Protein AF-A0AA35RJ24-F1 (afdb_monomer)

Sequence (62 aa):
MVACGQLGFLPYAAEAYQGGIFRDGEEVQYWLDDVQCTGNESSLFDCPHKENHNCRRGERAG

Foldseek 3Di:
DAVCVLVVHDPPDDDKDFFLPDDDDDDDDDQWAPFDDPPPDNHSVPTDTDRDDPDDNGGDMD

Radius of gyration: 12.26 Å; Cα contacts (8 Å, |Δi|>4): 79; chains: 1; bounding box: 29×18×31 Å

Secondary structure (DSSP, 8-state):
--HHHHTT--GGG-----S--S-S-S------BS----S--SSGGGS--BSS----GGG---

Solvent-accessible surface area (backbone atoms only — not comparable to full-atom values): 4151 Å² total; per-residue (Å²): 96,27,68,55,44,58,74,71,42,73,78,90,81,70,75,83,47,71,55,28,84,68,73,93,68,75,96,73,87,84,83,72,26,82,73,55,66,91,38,83,48,70,40,71,84,71,27,55,56,38,88,79,63,84,80,52,82,54,60,40,68,84

Organism: Geodia barretti (NCBI:txid519541)

Nearest PDB structures (foldseek):
  8xmw-assembly1_G  TM=8.103E-01  e=1.093E-03  Homo sapiens
  8h7j-assembly1_A  TM=8.092E-01  e=4.167E-03  Sus scrofa
  7c00-assembly1_A  TM=8.080E-01  e=6.821E-03  Homo sapiens
  5ze3-assembly1_A  TM=8.376E-01  e=2.423E-02  Homo sapiens
  8xmq-assembly1_F  TM=8.151E-01  e=6.493E-02  Homo sapiens

Structure (mmCIF, N/CA/C/O backbone):
data_AF-A0AA35RJ24-F1
#
_entry.id   AF-A0AA35RJ24-F1
#
loop_
_atom_site.group_PDB
_atom_site.id
_atom_site.type_symbol
_atom_site.label_atom_id
_atom_site.label_alt_id
_atom_site.label_comp_id
_atom_site.label_asym_id
_atom_site.label_entity_id
_atom_site.label_seq_id
_atom_site.pdbx_PDB_ins_code
_atom_site.Cartn_x
_atom_site.Cartn_y
_atom_site.Cartn_z
_atom_site.occupancy
_atom_site.B_iso_or_equiv
_atom_site.auth_seq_id
_atom_site.auth_comp_id
_atom_site.auth_asym_id
_atom_site.auth_atom_id
_atom_site.pdbx_PDB_model_num
ATOM 1 N N . MET A 1 1 ? -8.019 2.556 7.124 1.00 85.25 1 MET A N 1
ATOM 2 C CA . MET A 1 1 ? -6.573 2.627 7.406 1.00 85.25 1 MET A CA 1
ATOM 3 C C . MET A 1 1 ? -6.037 1.214 7.592 1.00 85.25 1 MET A C 1
ATOM 5 O O . MET A 1 1 ? -6.037 0.707 8.702 1.00 85.25 1 MET A O 1
ATOM 9 N N . VAL A 1 2 ? -5.677 0.557 6.488 1.00 94.00 2 VAL A N 1
ATOM 10 C CA . VAL A 1 2 ? -5.434 -0.898 6.463 1.00 94.00 2 VAL A CA 1
ATOM 11 C C . VAL A 1 2 ? -3.945 -1.226 6.529 1.00 94.00 2 VAL A C 1
ATOM 13 O O . VAL A 1 2 ? -3.546 -1.999 7.387 1.00 94.00 2 VAL A O 1
ATOM 16 N N . ALA A 1 3 ? -3.105 -0.571 5.716 1.00 93.31 3 ALA A N 1
ATOM 17 C CA . ALA A 1 3 ? -1.661 -0.842 5.650 1.00 93.31 3 ALA A CA 1
ATOM 18 C C . ALA A 1 3 ? -0.958 -0.786 7.022 1.00 93.31 3 ALA A C 1
ATOM 20 O O . ALA A 1 3 ? -0.301 -1.740 7.430 1.00 93.31 3 ALA A O 1
ATOM 21 N N . CYS A 1 4 ? -1.131 0.310 7.769 1.00 92.94 4 CYS A N 1
ATOM 22 C CA . CYS A 1 4 ? -0.529 0.456 9.097 1.00 92.94 4 CYS A CA 1
ATOM 23 C C . CYS A 1 4 ? -1.086 -0.561 10.103 1.00 92.94 4 CYS A C 1
ATOM 25 O O . CYS A 1 4 ? -0.323 -1.112 10.893 1.00 92.94 4 CYS A O 1
ATOM 27 N N . GLY A 1 5 ? -2.390 -0.849 10.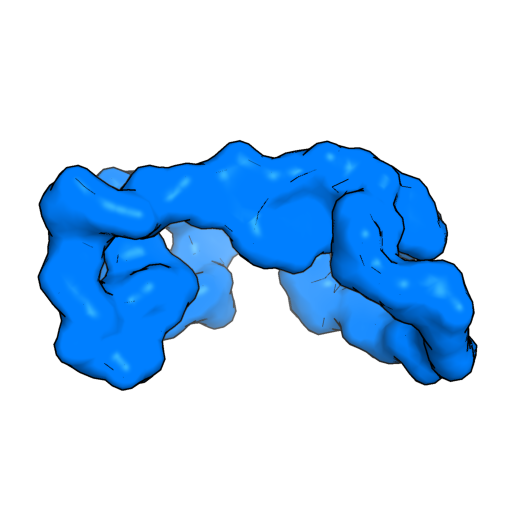040 1.00 92.19 5 GLY A N 1
ATOM 28 C CA . GLY A 1 5 ? -3.037 -1.842 10.899 1.00 92.19 5 GLY A CA 1
ATOM 29 C C . GLY A 1 5 ? -2.543 -3.265 10.628 1.00 92.19 5 GLY A C 1
ATOM 30 O O . GLY A 1 5 ? -2.254 -3.998 11.570 1.00 92.19 5 GLY A O 1
ATOM 31 N N . GLN A 1 6 ? -2.344 -3.626 9.357 1.00 93.44 6 GLN A N 1
ATOM 32 C CA . GLN A 1 6 ? -1.780 -4.912 8.933 1.00 93.44 6 GLN A CA 1
ATOM 33 C C . GLN A 1 6 ? -0.361 -5.135 9.486 1.00 93.44 6 GLN A C 1
ATOM 35 O O . GLN A 1 6 ? 0.034 -6.268 9.749 1.00 93.44 6 GLN A O 1
ATOM 40 N N . LEU A 1 7 ? 0.398 -4.056 9.695 1.00 92.50 7 LEU A N 1
ATOM 41 C CA . LEU A 1 7 ? 1.735 -4.078 10.297 1.00 92.50 7 LEU A CA 1
ATOM 42 C C . LEU A 1 7 ? 1.721 -3.944 11.834 1.00 92.50 7 LEU A C 1
ATOM 44 O O . LEU A 1 7 ? 2.781 -3.929 12.456 1.00 92.50 7 LEU A O 1
ATOM 48 N N . GLY A 1 8 ? 0.542 -3.853 12.459 1.00 92.56 8 GLY A N 1
ATOM 49 C CA . GLY A 1 8 ? 0.380 -3.752 13.913 1.00 92.56 8 GLY A CA 1
ATOM 50 C C . GLY A 1 8 ? 0.528 -2.340 14.490 1.00 92.56 8 GLY A C 1
ATOM 51 O O . GLY A 1 8 ? 0.627 -2.189 15.708 1.00 92.56 8 GLY A O 1
ATOM 52 N N . PHE A 1 9 ? 0.537 -1.300 13.654 1.00 90.62 9 PHE A N 1
ATOM 53 C CA . PHE A 1 9 ? 0.575 0.088 14.113 1.00 90.62 9 PHE A CA 1
ATOM 54 C C . PHE A 1 9 ? -0.824 0.628 14.415 1.00 90.62 9 PHE A C 1
ATOM 56 O O . PHE A 1 9 ? -1.816 0.272 13.778 1.00 90.62 9 PHE A O 1
ATOM 63 N N . LEU A 1 10 ? -0.889 1.545 15.382 1.00 86.12 10 LEU A N 1
ATOM 64 C CA . LEU A 1 10 ? -2.119 2.255 15.712 1.00 86.12 10 LEU A CA 1
ATOM 65 C C . LEU A 1 10 ? -2.435 3.326 14.661 1.00 86.12 10 LEU A C 1
ATOM 67 O O . LEU A 1 10 ? -1.524 3.977 14.148 1.00 86.12 10 LEU A O 1
ATOM 71 N N . PRO A 1 11 ? -3.725 3.588 14.400 1.00 76.75 11 PRO A N 1
ATOM 72 C CA . PRO A 1 11 ? -4.129 4.462 13.311 1.00 76.75 11 PRO A CA 1
ATOM 73 C C . PRO A 1 11 ? -3.900 5.963 13.554 1.00 76.75 11 PRO A C 1
ATOM 75 O O . PRO A 1 11 ? -4.135 6.788 12.680 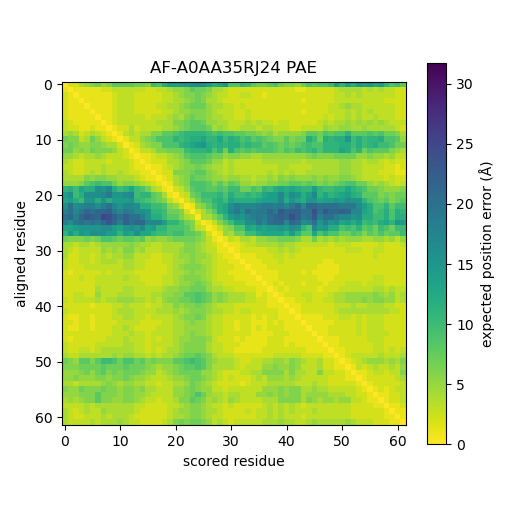1.00 76.75 11 PRO A O 1
ATOM 78 N N . TYR A 1 12 ? -3.464 6.353 14.749 1.00 79.69 12 TYR A N 1
ATOM 79 C CA . TYR A 1 12 ? -3.480 7.753 15.184 1.00 79.69 12 TYR A CA 1
ATOM 80 C C . TYR A 1 12 ? -2.451 8.669 14.507 1.00 79.69 12 TYR A C 1
ATOM 82 O O . TYR A 1 12 ? -2.598 9.885 14.583 1.00 79.69 12 TYR A O 1
ATOM 90 N N . ALA A 1 13 ? -1.421 8.111 13.872 1.00 79.75 13 ALA A N 1
ATOM 91 C CA . ALA A 1 13 ? -0.333 8.875 13.257 1.00 79.75 13 ALA A CA 1
ATOM 92 C C . ALA A 1 13 ? 0.005 8.386 11.840 1.00 79.75 13 ALA A C 1
ATOM 94 O O . ALA A 1 13 ? 1.132 8.555 11.384 1.00 79.75 13 ALA A O 1
ATOM 95 N N . ALA A 1 14 ? -0.939 7.726 11.165 1.00 87.00 14 ALA A N 1
ATOM 96 C CA . ALA A 1 14 ? -0.713 7.272 9.801 1.00 87.00 14 ALA A CA 1
ATOM 97 C C . ALA A 1 14 ? -1.087 8.361 8.797 1.00 87.00 14 ALA A C 1
ATOM 99 O O . ALA A 1 14 ? -2.182 8.927 8.849 1.00 87.00 14 ALA A O 1
ATOM 100 N N . GLU A 1 15 ? -0.198 8.575 7.840 1.00 88.69 15 GLU A N 1
ATOM 101 C CA . GLU A 1 15 ? -0.413 9.435 6.688 1.00 88.69 15 GLU A CA 1
ATOM 102 C C . GLU A 1 15 ? -0.261 8.593 5.428 1.00 88.69 15 GLU A C 1
ATOM 104 O O . GLU A 1 15 ? 0.509 7.635 5.407 1.00 88.69 15 GLU A O 1
ATOM 109 N N . ALA A 1 16 ? -1.033 8.933 4.400 1.00 89.25 16 ALA A N 1
ATOM 110 C CA . ALA A 1 16 ? -0.923 8.312 3.093 1.00 89.25 16 ALA A CA 1
ATOM 111 C C . ALA A 1 16 ? -0.288 9.310 2.126 1.00 89.25 16 ALA A C 1
ATOM 113 O O . ALA A 1 16 ? -0.754 10.442 1.975 1.00 89.25 16 ALA A O 1
ATOM 114 N N . TYR A 1 17 ? 0.753 8.865 1.447 1.00 88.69 17 TYR A N 1
ATOM 115 C CA . TYR A 1 17 ? 1.481 9.581 0.425 1.00 88.69 17 TYR A CA 1
ATOM 116 C C . TYR A 1 17 ? 1.245 8.943 -0.938 1.00 88.69 17 TYR A C 1
ATOM 118 O O . TYR A 1 17 ? 1.123 7.730 -1.096 1.00 88.69 17 TYR A O 1
ATOM 126 N N . GLN A 1 18 ? 1.225 9.801 -1.948 1.00 85.50 18 GLN A N 1
ATOM 127 C CA . GLN A 1 18 ? 1.168 9.450 -3.361 1.00 85.50 18 GLN A CA 1
ATOM 128 C C . GLN A 1 18 ? 2.303 10.181 -4.079 1.00 85.50 18 GLN A C 1
ATOM 130 O O . GLN A 1 18 ? 2.783 11.205 -3.587 1.00 85.50 18 GLN A O 1
ATOM 135 N N . GLY A 1 19 ? 2.729 9.693 -5.243 1.00 78.50 19 GLY A N 1
ATOM 136 C CA . GLY A 1 19 ? 3.701 10.416 -6.070 1.00 78.50 19 GLY A CA 1
ATOM 137 C C . GLY A 1 19 ? 5.105 9.812 -6.118 1.00 78.50 19 GLY A C 1
ATOM 138 O O . GLY A 1 19 ? 6.026 10.484 -6.576 1.00 78.50 19 GLY A O 1
ATOM 139 N N . GLY A 1 20 ? 5.318 8.583 -5.632 1.00 72.81 20 GLY A N 1
ATOM 140 C CA . GLY A 1 20 ? 6.638 7.947 -5.727 1.00 72.81 20 GLY A CA 1
ATOM 141 C C . GLY A 1 20 ? 7.725 8.610 -4.880 1.00 72.81 20 GLY A C 1
ATOM 142 O O . GLY A 1 20 ? 8.895 8.567 -5.241 1.00 72.81 20 GLY A O 1
ATOM 143 N N . ILE A 1 21 ? 7.349 9.196 -3.739 1.00 65.38 21 ILE A N 1
ATOM 144 C CA . ILE A 1 21 ? 8.264 9.896 -2.814 1.00 65.38 21 ILE A CA 1
ATOM 145 C C . ILE A 1 21 ? 9.360 8.950 -2.271 1.00 65.38 21 ILE A C 1
ATOM 147 O O . ILE A 1 21 ? 10.434 9.383 -1.847 1.00 65.38 21 ILE A O 1
ATOM 151 N N . PHE A 1 22 ? 9.126 7.637 -2.329 1.00 64.12 22 PHE A N 1
ATOM 152 C CA . PHE A 1 22 ? 10.093 6.617 -1.944 1.00 64.12 22 PHE A CA 1
ATOM 153 C C . PHE A 1 22 ? 11.158 6.424 -3.027 1.00 64.12 22 PHE A C 1
ATOM 155 O O . PHE A 1 22 ? 10.852 6.095 -4.173 1.00 64.12 22 PHE A O 1
ATOM 162 N N . ARG A 1 23 ? 12.409 6.648 -2.598 1.00 58.88 23 ARG A N 1
ATOM 163 C CA . ARG A 1 23 ? 13.673 6.685 -3.354 1.00 58.88 23 ARG A CA 1
ATOM 164 C C . ARG A 1 23 ? 13.617 5.973 -4.709 1.00 58.88 23 ARG A C 1
ATOM 166 O O . ARG A 1 23 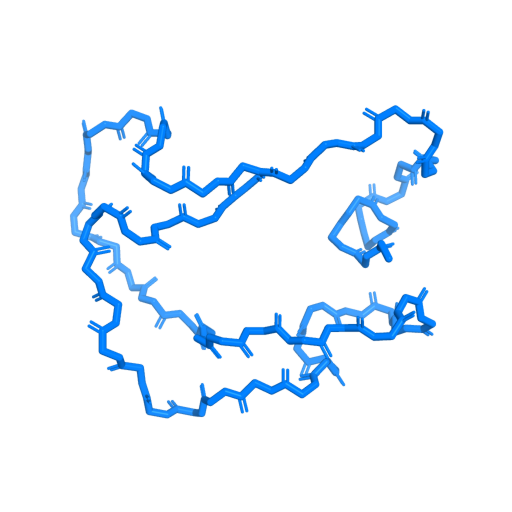? 13.394 4.767 -4.802 1.00 58.88 23 ARG A O 1
ATOM 173 N N . ASP A 1 24 ? 13.897 6.764 -5.738 1.00 55.69 24 ASP A N 1
ATOM 174 C CA . ASP A 1 24 ? 14.094 6.341 -7.118 1.00 55.69 24 ASP A CA 1
ATOM 175 C C . ASP A 1 24 ? 15.155 5.221 -7.172 1.00 55.69 24 ASP A C 1
ATOM 177 O O . ASP A 1 24 ? 16.316 5.406 -6.810 1.00 55.69 24 ASP A O 1
ATOM 181 N N . GLY A 1 25 ? 14.705 4.019 -7.524 1.00 67.38 25 GLY A N 1
ATOM 182 C CA . GLY A 1 25 ? 15.434 2.753 -7.446 1.00 67.38 25 GLY A CA 1
ATOM 183 C C . GLY A 1 25 ? 14.711 1.680 -8.264 1.00 67.38 25 GLY A C 1
ATOM 184 O O . GLY A 1 25 ? 13.709 2.015 -8.904 1.00 67.38 25 GLY A O 1
ATOM 185 N N . GLU A 1 26 ? 15.260 0.460 -8.263 1.00 62.94 26 GLU A N 1
ATOM 186 C CA . GLU A 1 26 ? 15.036 -0.697 -9.160 1.00 62.94 26 GLU A CA 1
ATOM 187 C C . GLU A 1 26 ? 13.649 -0.884 -9.807 1.00 62.94 26 GLU A C 1
ATOM 189 O O . GLU A 1 26 ? 12.627 -0.326 -9.403 1.00 62.94 26 GLU A O 1
ATOM 194 N N . GLU A 1 27 ? 13.633 -1.694 -10.867 1.00 67.56 27 GLU A N 1
ATOM 195 C CA . GLU A 1 27 ? 12.407 -2.194 -11.479 1.00 67.56 27 GLU A CA 1
ATOM 196 C C . GLU A 1 27 ? 11.534 -2.834 -10.389 1.00 67.56 27 GLU A C 1
ATOM 198 O O . GLU A 1 27 ? 11.949 -3.771 -9.710 1.00 67.56 27 GLU A O 1
ATOM 203 N N . VAL A 1 28 ? 10.350 -2.268 -10.158 1.00 73.50 28 VAL A N 1
ATOM 204 C CA . VAL A 1 28 ? 9.411 -2.768 -9.150 1.00 73.50 28 VAL A CA 1
ATOM 205 C C . VAL A 1 28 ? 8.224 -3.391 -9.849 1.00 73.50 28 VAL A C 1
ATOM 207 O O . VAL A 1 28 ? 7.701 -2.846 -10.822 1.00 73.50 28 VAL A O 1
ATOM 210 N N . GLN A 1 29 ? 7.777 -4.511 -9.304 1.00 83.06 29 GLN A N 1
ATOM 211 C CA . GLN A 1 29 ? 6.498 -5.090 -9.655 1.00 83.06 29 GLN A CA 1
ATOM 212 C C . GLN A 1 29 ? 5.389 -4.319 -8.939 1.00 83.06 29 GLN A C 1
ATOM 214 O O . GLN A 1 29 ? 5.468 -4.082 -7.730 1.00 83.06 29 GLN A O 1
ATOM 219 N N . TYR A 1 30 ? 4.359 -3.931 -9.683 1.00 86.31 30 TYR A N 1
ATOM 220 C CA . TYR A 1 30 ? 3.134 -3.406 -9.096 1.00 86.31 30 TYR A CA 1
ATOM 221 C C . TYR A 1 30 ? 2.188 -4.578 -8.847 1.00 86.31 30 TYR A C 1
ATOM 223 O O . TYR A 1 30 ? 2.036 -5.456 -9.693 1.00 86.31 30 TYR A O 1
ATOM 231 N N . TRP A 1 31 ? 1.597 -4.606 -7.657 1.00 88.25 31 TRP A N 1
ATOM 232 C CA . TRP A 1 31 ? 0.707 -5.690 -7.233 1.00 88.25 31 TRP A CA 1
ATOM 233 C C . TRP A 1 31 ? -0.751 -5.255 -7.196 1.00 88.25 31 TRP A C 1
ATOM 235 O O . TRP A 1 31 ? -1.636 -6.064 -7.438 1.00 88.25 31 TRP A O 1
ATOM 245 N N . LEU A 1 32 ? -0.987 -3.986 -6.866 1.00 92.62 32 LEU A N 1
ATOM 246 C CA . LEU A 1 32 ? -2.303 -3.418 -6.625 1.00 92.62 32 LEU A CA 1
ATOM 247 C C . LEU A 1 32 ? -2.365 -2.026 -7.250 1.00 92.62 32 LEU A C 1
ATOM 249 O O . LEU A 1 32 ? -1.381 -1.286 -7.197 1.00 92.62 32 LEU A O 1
ATOM 253 N N . ASP A 1 33 ? -3.528 -1.677 -7.789 1.00 93.81 33 ASP A N 1
ATOM 254 C CA . ASP A 1 33 ? -3.815 -0.374 -8.385 1.00 93.81 33 ASP A CA 1
ATOM 255 C C . ASP A 1 33 ? -5.214 0.100 -7.978 1.00 93.81 33 ASP A C 1
ATOM 257 O O . ASP A 1 33 ? -6.109 -0.720 -7.750 1.00 93.81 33 ASP A O 1
ATOM 261 N N . ASP A 1 34 ? -5.385 1.416 -7.851 1.00 93.38 34 ASP A N 1
ATOM 262 C CA . ASP A 1 34 ? -6.610 2.073 -7.376 1.00 93.38 34 AS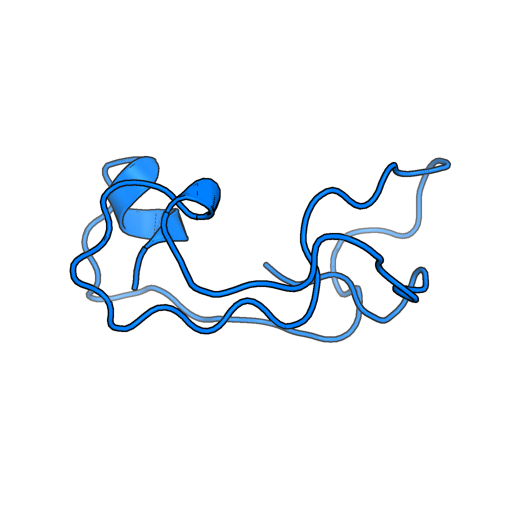P A CA 1
ATOM 263 C C . ASP A 1 34 ? -7.226 1.413 -6.124 1.00 93.38 34 ASP A C 1
ATOM 265 O O . ASP A 1 34 ? -8.427 1.143 -6.057 1.00 93.38 34 ASP A O 1
ATOM 269 N N . VAL A 1 35 ? -6.392 1.137 -5.115 1.00 94.69 35 VAL A N 1
ATOM 270 C CA . VAL A 1 35 ? -6.830 0.505 -3.861 1.00 94.69 35 VAL A CA 1
ATOM 271 C C . VAL A 1 35 ? -7.760 1.440 -3.084 1.00 94.69 35 VAL A C 1
ATOM 273 O O . VAL A 1 35 ? -7.367 2.538 -2.688 1.00 94.69 35 VAL A O 1
ATOM 276 N N . GLN A 1 36 ? -8.980 0.985 -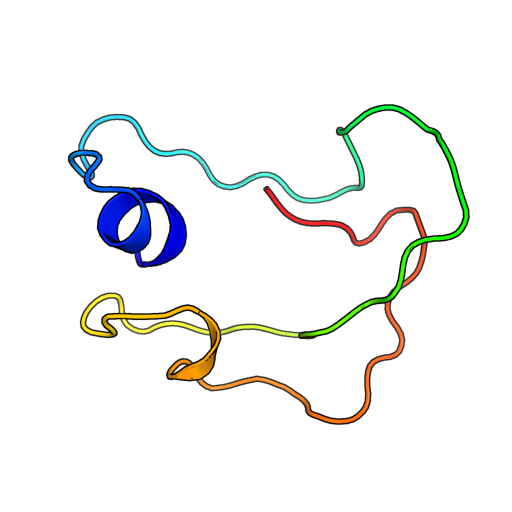2.801 1.00 94.25 36 GLN A N 1
ATOM 277 C CA . GLN A 1 36 ? -10.001 1.743 -2.074 1.00 94.25 36 GLN A CA 1
ATOM 278 C C . GLN A 1 36 ? -10.514 0.960 -0.867 1.00 94.25 36 GLN A C 1
ATOM 280 O O . GLN A 1 36 ? -11.560 0.319 -0.909 1.00 94.25 36 GLN A O 1
ATOM 285 N N . CYS A 1 37 ? -9.773 1.028 0.235 1.00 93.88 37 CYS A N 1
ATOM 286 C CA . CYS A 1 37 ? -10.166 0.389 1.485 1.00 93.88 37 CYS A CA 1
ATOM 287 C C . CYS A 1 37 ? -11.251 1.183 2.230 1.00 93.88 37 CYS A C 1
ATOM 289 O O . CYS A 1 37 ? -11.181 2.409 2.338 1.00 93.88 37 CYS A O 1
ATOM 291 N N . THR A 1 38 ? -12.179 0.475 2.867 1.00 93.19 38 THR A N 1
ATOM 292 C CA . THR A 1 38 ? -13.156 1.027 3.820 1.00 93.19 38 THR A CA 1
ATOM 293 C C . THR A 1 38 ? -12.555 1.256 5.210 1.00 93.19 38 THR A C 1
ATOM 295 O O . THR A 1 38 ? -13.032 2.092 5.975 1.00 93.19 38 THR A O 1
ATOM 298 N N . GLY A 1 39 ? -11.460 0.560 5.527 1.00 90.56 39 GLY A N 1
ATOM 299 C CA . GLY A 1 39 ? -10.735 0.630 6.790 1.00 90.56 39 GLY A CA 1
ATOM 300 C C . GLY A 1 39 ? -11.042 -0.496 7.771 1.00 90.56 39 GLY A C 1
ATOM 301 O O . GLY A 1 39 ? -10.468 -0.480 8.856 1.00 90.56 39 GLY A O 1
ATOM 302 N N . ASN A 1 40 ? -11.898 -1.443 7.392 1.00 91.69 40 ASN A N 1
ATOM 303 C CA . ASN A 1 40 ? -12.255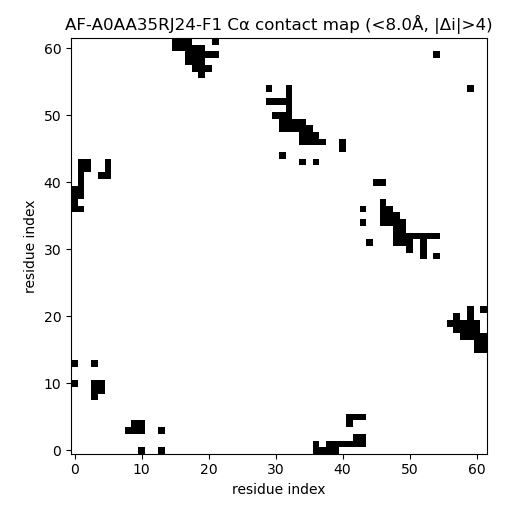 -2.607 8.202 1.00 91.69 40 ASN A CA 1
ATOM 304 C C . ASN A 1 40 ? -11.584 -3.903 7.708 1.00 91.69 40 ASN A C 1
ATOM 306 O O . ASN A 1 40 ? -11.805 -4.976 8.269 1.00 91.69 40 ASN A O 1
ATOM 310 N N . GLU A 1 41 ? -10.798 -3.806 6.638 1.00 95.81 41 GLU A N 1
ATOM 311 C CA . GLU A 1 41 ? -10.034 -4.898 6.053 1.00 95.81 41 GLU A CA 1
ATOM 312 C C . GLU A 1 41 ? -8.791 -5.228 6.891 1.00 95.81 41 GLU A C 1
ATOM 314 O O . GLU A 1 41 ? -8.198 -4.354 7.527 1.00 95.81 41 GLU A O 1
ATOM 319 N N . SER A 1 42 ? -8.383 -6.501 6.876 1.00 93.75 42 SER A N 1
ATOM 320 C CA . SER A 1 42 ? -7.177 -6.967 7.580 1.00 93.75 42 SER A CA 1
ATOM 321 C C . SER A 1 42 ? -5.921 -6.900 6.708 1.00 93.75 42 SER A C 1
ATOM 323 O O . SER A 1 42 ? -4.813 -6.807 7.237 1.00 93.75 42 SER A O 1
ATOM 325 N N . SER A 1 43 ? -6.079 -6.924 5.382 1.00 94.88 43 SER A N 1
ATOM 326 C CA . SER A 1 43 ? -4.992 -6.793 4.418 1.00 94.88 43 SER A CA 1
ATOM 327 C C . SER A 1 43 ? -5.336 -5.830 3.286 1.00 94.88 43 SER A C 1
ATOM 329 O O . SER A 1 43 ? -6.493 -5.699 2.895 1.00 94.88 43 SER A O 1
ATOM 331 N N . LEU A 1 44 ? -4.312 -5.201 2.700 1.00 94.31 44 LEU A N 1
ATOM 332 C CA . LEU A 1 44 ? -4.463 -4.411 1.471 1.00 94.31 44 LEU A CA 1
ATOM 333 C C . LEU A 1 44 ? -5.048 -5.220 0.301 1.00 94.31 44 LEU A C 1
ATOM 335 O O . LEU A 1 44 ? -5.724 -4.645 -0.545 1.00 94.31 44 LEU A O 1
ATOM 339 N N . PHE A 1 45 ? -4.825 -6.537 0.273 1.00 94.31 45 PHE A N 1
ATO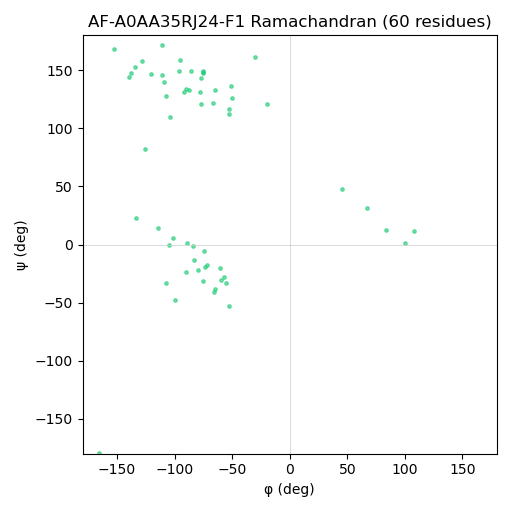M 340 C CA . PHE A 1 45 ? -5.374 -7.430 -0.754 1.00 94.31 45 PHE A CA 1
ATOM 341 C C . PHE A 1 45 ? -6.878 -7.694 -0.599 1.00 94.31 45 PHE A C 1
ATOM 343 O O . PHE A 1 45 ? -7.520 -8.088 -1.567 1.00 94.31 45 PHE A O 1
ATOM 350 N N . ASP A 1 46 ? -7.445 -7.457 0.588 1.00 95.88 46 ASP A N 1
ATOM 351 C CA . ASP A 1 46 ? -8.886 -7.604 0.829 1.00 95.88 46 ASP A CA 1
ATOM 352 C C . ASP A 1 46 ? -9.672 -6.353 0.402 1.00 95.88 46 ASP A C 1
ATOM 354 O O . ASP A 1 46 ? -10.901 -6.375 0.320 1.00 95.88 46 ASP A O 1
ATOM 358 N N . CYS A 1 47 ? -8.978 -5.240 0.150 1.00 95.44 47 CYS A N 1
ATOM 359 C CA . CYS A 1 47 ? -9.613 -4.014 -0.301 1.00 95.44 47 CYS A CA 1
ATOM 360 C C . CYS A 1 47 ? -10.008 -4.122 -1.781 1.00 95.44 47 CYS A C 1
ATOM 362 O O . CYS A 1 47 ? -9.281 -4.732 -2.566 1.00 95.44 47 CYS A O 1
ATOM 364 N N . PRO A 1 48 ? -11.100 -3.467 -2.208 1.00 96.38 48 PRO A N 1
ATOM 365 C CA . PRO A 1 48 ? -11.368 -3.229 -3.621 1.00 96.38 48 PRO A CA 1
ATOM 366 C C . PRO A 1 48 ? -10.146 -2.626 -4.330 1.00 96.38 48 PRO A C 1
ATOM 368 O O . 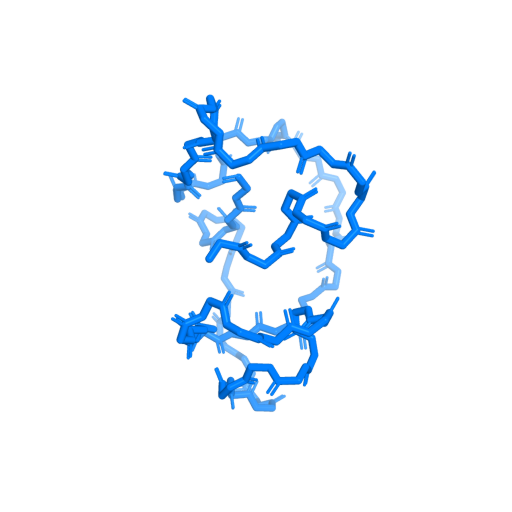PRO A 1 48 ? -9.607 -1.610 -3.886 1.00 96.38 48 PRO A O 1
ATOM 371 N N . HIS A 1 49 ? -9.708 -3.262 -5.416 1.00 94.81 49 HIS A N 1
ATOM 372 C CA . HIS A 1 49 ? -8.561 -2.849 -6.225 1.00 94.81 49 HIS A CA 1
ATOM 373 C C . HIS A 1 49 ? -8.721 -3.333 -7.672 1.00 94.81 49 HIS A C 1
ATOM 375 O O . HIS A 1 49 ? -9.589 -4.156 -7.979 1.00 94.81 49 HIS A O 1
ATOM 381 N N . LYS A 1 50 ? -7.880 -2.828 -8.574 1.00 92.94 50 LYS A N 1
ATOM 382 C CA . LYS A 1 50 ? -7.774 -3.315 -9.953 1.00 92.94 50 LYS A CA 1
ATOM 383 C C . LYS A 1 50 ? -6.710 -4.406 -10.057 1.00 92.94 50 LYS A C 1
ATOM 385 O O . LYS A 1 50 ? -5.582 -4.211 -9.615 1.00 92.94 50 LYS A O 1
ATOM 390 N N . GLU A 1 51 ? -7.055 -5.522 -10.698 1.00 84.81 51 GLU A N 1
ATOM 391 C CA . GLU A 1 51 ? -6.111 -6.620 -10.972 1.00 84.81 51 GLU A CA 1
ATOM 392 C C . GLU A 1 51 ? -5.133 -6.288 -12.110 1.00 84.81 51 GLU A C 1
ATOM 394 O O . GLU A 1 51 ? -3.995 -6.748 -12.123 1.00 84.81 51 GLU A O 1
ATOM 399 N N . ASN A 1 52 ? -5.579 -5.486 -13.081 1.00 89.62 52 ASN A N 1
ATOM 400 C CA . ASN A 1 52 ? -4.752 -5.020 -14.187 1.00 89.62 52 ASN A CA 1
ATOM 401 C C . ASN A 1 52 ? -4.362 -3.565 -13.932 1.00 89.62 52 ASN A C 1
ATOM 403 O O . ASN A 1 52 ? -5.216 -2.677 -13.983 1.00 89.62 52 ASN A O 1
ATOM 407 N N . HIS A 1 53 ? -3.085 -3.353 -13.628 1.00 88.56 53 HIS A N 1
ATOM 408 C CA . HIS A 1 53 ? -2.560 -2.054 -13.242 1.00 88.56 53 HIS A CA 1
ATOM 409 C C . HIS A 1 53 ? -1.943 -1.319 -14.433 1.00 88.56 53 HIS A C 1
ATOM 411 O O . HIS A 1 53 ? -1.334 -1.919 -15.322 1.00 88.56 53 HIS A O 1
ATOM 417 N N . ASN A 1 54 ? -2.008 0.009 -14.413 1.00 90.00 54 ASN A N 1
ATOM 418 C CA . ASN A 1 54 ? -1.231 0.864 -15.317 1.00 90.00 54 ASN A CA 1
ATOM 419 C C . ASN A 1 54 ? -0.198 1.724 -14.574 1.00 90.00 54 ASN A C 1
ATOM 421 O O . ASN A 1 54 ? 0.366 2.641 -15.180 1.00 90.00 54 ASN A O 1
ATOM 425 N N . CYS A 1 55 ? 0.068 1.389 -13.305 1.00 88.69 55 CYS A N 1
ATOM 426 C CA . CYS A 1 55 ? 0.971 2.126 -12.436 1.00 88.69 55 CYS A CA 1
ATOM 427 C C . CYS A 1 55 ? 2.344 2.372 -13.070 1.00 88.69 55 CYS A C 1
ATOM 429 O O . CYS A 1 55 ? 2.994 1.487 -13.637 1.00 88.69 55 CYS A O 1
ATOM 431 N N . ARG A 1 56 ? 2.815 3.599 -12.894 1.00 86.12 56 ARG A N 1
ATOM 432 C CA . ARG A 1 56 ? 4.135 4.085 -13.274 1.00 86.12 56 ARG A CA 1
ATOM 433 C C . ARG A 1 56 ? 4.958 4.377 -12.031 1.00 86.12 56 ARG A C 1
ATOM 435 O O . ARG A 1 56 ? 4.470 4.417 -10.903 1.00 86.12 56 ARG A O 1
ATOM 442 N N . ARG A 1 57 ? 6.241 4.665 -12.248 1.00 80.81 57 ARG A N 1
ATOM 443 C CA . ARG A 1 57 ? 7.206 4.903 -11.165 1.00 80.81 57 ARG A CA 1
ATOM 444 C C . ARG A 1 57 ? 6.773 6.015 -10.199 1.00 80.81 57 ARG A C 1
ATOM 446 O O . ARG A 1 57 ? 7.049 5.923 -9.009 1.00 80.81 57 ARG A O 1
ATOM 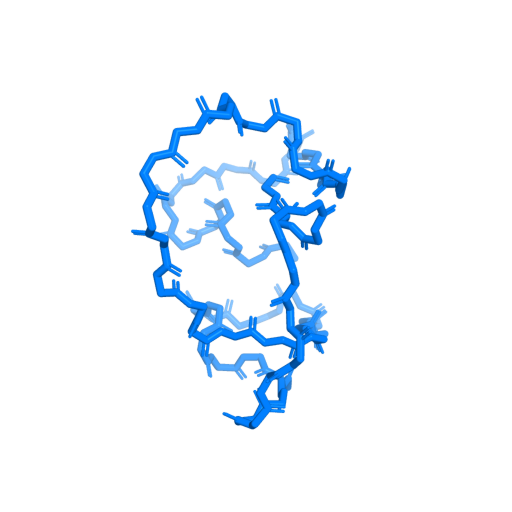453 N N . GLY A 1 58 ? 6.075 7.029 -10.714 1.00 83.81 58 GLY A N 1
ATOM 454 C CA . GLY A 1 58 ? 5.540 8.152 -9.941 1.00 83.81 58 GLY A CA 1
ATOM 455 C C . GLY A 1 58 ? 4.183 7.898 -9.278 1.00 83.81 58 GLY A C 1
ATOM 456 O O . GLY A 1 58 ? 3.690 8.784 -8.602 1.00 83.81 58 GLY A O 1
ATOM 457 N N . GLU A 1 59 ? 3.566 6.729 -9.444 1.00 87.19 59 GLU A N 1
ATOM 458 C CA . GLU A 1 59 ? 2.233 6.419 -8.891 1.00 87.19 59 GLU A CA 1
ATOM 459 C C . GLU A 1 59 ? 2.308 5.559 -7.625 1.00 87.19 59 GLU A C 1
ATOM 461 O O . GLU A 1 59 ? 1.293 5.139 -7.081 1.00 87.19 59 GLU A O 1
ATOM 466 N N . ARG A 1 60 ? 3.519 5.306 -7.115 1.00 86.12 60 ARG A N 1
ATOM 467 C CA . ARG A 1 60 ? 3.701 4.513 -5.896 1.00 86.12 60 ARG A CA 1
ATOM 468 C C . ARG A 1 60 ? 3.083 5.244 -4.698 1.00 86.12 60 ARG A C 1
ATOM 470 O O . ARG A 1 60 ? 3.345 6.436 -4.497 1.00 86.12 60 ARG A O 1
ATOM 477 N N . ALA A 1 61 ? 2.315 4.496 -3.913 1.00 89.31 61 ALA A N 1
ATOM 478 C CA . ALA A 1 61 ? 1.742 4.922 -2.643 1.00 89.31 61 ALA A CA 1
ATOM 479 C C . ALA A 1 61 ? 2.631 4.496 -1.463 1.00 89.31 61 ALA A C 1
ATOM 481 O O . ALA A 1 61 ? 3.418 3.553 -1.588 1.00 89.31 61 ALA A O 1
ATOM 482 N N . GLY A 1 62 ? 2.481 5.156 -0.316 1.00 87.75 62 GLY A N 1
ATOM 483 C CA . GLY A 1 62 ? 3.018 4.685 0.963 1.00 87.75 62 GLY A CA 1
ATOM 484 C C . GLY A 1 62 ? 2.697 5.599 2.122 1.00 87.75 62 GLY A C 1
ATOM 485 O O . GLY A 1 62 ? 1.782 6.429 1.961 1.00 87.75 62 GLY A O 1
#

pLDDT: mean 86.16, std 9.91, range [55.69, 96.38]

Mean predicted aligned error: 5.04 Å

InterPro domains:
  IPR001190 SRCR domain [PF00530] (2-61)
  IPR001190 SRCR domain [PS50287] (1-62)
  IPR001190 SRCR domain [SM00202] (1-62)
  IPR036772 SRCR-like domain superfamily [G3DSA:3.10.250.10] (1-62)
  IPR036772 SRCR-like domain superfamily [SSF56487] (2-62)